Protein AF-A0A0C9VFN3-F1 (afdb_monomer_lite)

Structure (mmCIF, N/CA/C/O backbone):
data_AF-A0A0C9VFN3-F1
#
_entry.id   AF-A0A0C9VFN3-F1
#
loop_
_atom_site.group_PDB
_atom_site.id
_atom_site.type_symbol
_atom_site.label_atom_id
_atom_site.label_alt_id
_atom_site.label_comp_id
_atom_site.label_asym_id
_atom_site.label_entity_id
_atom_site.label_seq_id
_atom_site.pdbx_PDB_ins_code
_atom_site.Cartn_x
_atom_site.Cartn_y
_atom_site.Cartn_z
_atom_site.occupancy
_atom_site.B_iso_or_equiv
_atom_site.auth_seq_id
_atom_site.auth_comp_id
_atom_site.auth_asym_id
_atom_site.auth_atom_id
_atom_site.pdbx_PDB_model_num
ATOM 1 N N . ASP A 1 1 ? -13.839 19.126 2.114 1.00 61.94 1 ASP A N 1
ATOM 2 C CA . ASP A 1 1 ? -13.198 17.829 1.823 1.00 61.94 1 ASP A CA 1
ATOM 3 C C . ASP A 1 1 ? -11.677 17.816 2.012 1.00 61.94 1 ASP A C 1
ATOM 5 O O . ASP A 1 1 ? -11.126 16.812 2.432 1.00 61.94 1 ASP A O 1
ATOM 9 N N . LEU A 1 2 ? -10.975 18.937 1.799 1.00 84.06 2 LEU A N 1
ATOM 10 C CA . LEU A 1 2 ? -9.508 19.002 1.926 1.00 84.06 2 LEU A CA 1
ATOM 11 C C . LEU A 1 2 ? -8.959 18.934 3.362 1.00 84.06 2 LEU A C 1
ATOM 13 O O . LEU A 1 2 ? -7.778 18.666 3.547 1.00 84.06 2 LEU A O 1
ATOM 17 N N . SER A 1 3 ? -9.786 19.152 4.386 1.00 91.38 3 SER A N 1
ATOM 18 C CA . SER A 1 3 ? -9.334 19.224 5.786 1.00 91.38 3 SER A CA 1
ATOM 19 C C . SER A 1 3 ? -8.730 17.925 6.325 1.00 91.38 3 SER A C 1
ATOM 21 O O . SER A 1 3 ? -8.055 17.950 7.348 1.00 91.38 3 SER A O 1
ATOM 23 N N . LYS A 1 4 ? -8.973 16.795 5.653 1.00 87.88 4 LYS A N 1
ATOM 24 C CA . LYS A 1 4 ? -8.441 15.474 6.019 1.00 87.88 4 LYS A CA 1
ATOM 25 C C . LYS A 1 4 ? -7.428 14.940 5.003 1.00 87.88 4 LYS A C 1
ATOM 27 O O . LYS A 1 4 ? -7.053 13.772 5.075 1.00 87.88 4 LYS A O 1
ATOM 32 N N . LEU A 1 5 ? -7.007 15.761 4.040 1.00 89.62 5 LEU A N 1
ATOM 33 C CA . LEU A 1 5 ? -6.044 15.342 3.028 1.00 89.62 5 LEU A CA 1
ATOM 34 C C . LEU A 1 5 ? -4.712 14.960 3.691 1.00 89.62 5 LEU A C 1
ATOM 36 O O . LEU A 1 5 ? -4.216 15.677 4.555 1.00 89.62 5 LEU A O 1
ATOM 40 N N . GLY A 1 6 ? -4.158 13.809 3.306 1.00 90.19 6 GLY A N 1
ATOM 41 C CA . GLY A 1 6 ? -2.922 13.271 3.884 1.00 90.19 6 GLY A CA 1
ATOM 42 C C . GLY A 1 6 ? -3.070 12.676 5.290 1.00 90.19 6 GLY A C 1
ATOM 43 O O . GLY A 1 6 ? -2.092 12.163 5.827 1.00 90.19 6 GLY A O 1
ATOM 44 N N . MET A 1 7 ? -4.265 12.708 5.893 1.00 94.44 7 MET A N 1
ATOM 45 C CA . MET A 1 7 ? -4.496 12.094 7.200 1.00 94.44 7 MET A CA 1
ATOM 46 C C . MET A 1 7 ? -4.894 10.618 7.049 1.00 94.44 7 MET A C 1
ATOM 48 O O . MET A 1 7 ? -5.831 10.316 6.302 1.00 94.44 7 MET A O 1
ATOM 52 N N . PRO A 1 8 ? -4.253 9.691 7.784 1.00 95.56 8 PRO A N 1
ATOM 53 C CA . PRO A 1 8 ? -4.614 8.281 7.739 1.00 95.56 8 PRO A CA 1
ATOM 54 C C . PRO A 1 8 ? -6.019 8.052 8.309 1.00 95.56 8 PRO A C 1
ATOM 56 O O . PRO A 1 8 ? -6.487 8.783 9.188 1.00 95.56 8 PRO A O 1
ATOM 59 N N . ARG A 1 9 ? -6.706 6.999 7.851 1.00 94.88 9 ARG A N 1
ATOM 60 C CA . ARG A 1 9 ? -7.958 6.567 8.490 1.00 94.88 9 ARG A CA 1
ATOM 61 C C . ARG A 1 9 ? -7.636 5.823 9.784 1.00 94.88 9 ARG A C 1
ATOM 63 O O . ARG A 1 9 ? -6.722 4.999 9.833 1.00 94.88 9 AR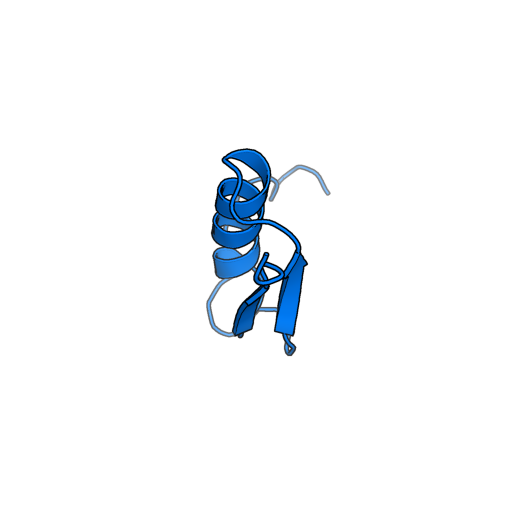G A O 1
ATOM 70 N N . ASN A 1 10 ? -8.449 6.042 10.817 1.00 94.81 10 ASN A N 1
ATOM 71 C CA . ASN A 1 10 ? -8.465 5.161 11.986 1.00 94.81 10 ASN A CA 1
ATOM 72 C C . ASN A 1 10 ? -8.679 3.712 11.531 1.00 94.81 10 ASN A C 1
ATOM 74 O O . ASN A 1 10 ? -9.430 3.476 10.585 1.00 94.81 10 ASN A O 1
ATOM 78 N N . LYS A 1 11 ? -8.069 2.735 12.216 1.00 91.62 11 LYS A N 1
ATOM 79 C CA . LYS A 1 11 ? -8.127 1.319 11.799 1.00 91.62 11 LYS A CA 1
ATOM 80 C C . LYS A 1 11 ? -9.559 0.813 11.576 1.00 91.62 11 LYS A C 1
ATOM 82 O O . LYS A 1 11 ? -9.812 0.172 10.568 1.00 91.62 11 LYS A O 1
ATOM 87 N N . SER A 1 12 ? -10.499 1.164 12.458 1.00 94.19 12 SER A N 1
ATOM 88 C CA . SER A 1 12 ? -11.922 0.787 12.352 1.00 94.19 12 SER A CA 1
ATOM 89 C C . SER A 1 12 ? -12.701 1.514 11.249 1.00 94.19 12 SER A C 1
ATOM 91 O O . SER A 1 12 ? -13.857 1.191 11.005 1.00 94.19 12 SER A O 1
ATOM 93 N N . GLN A 1 13 ? -12.094 2.520 10.620 1.00 95.19 13 GLN A N 1
ATOM 94 C CA . GLN A 1 13 ? -12.684 3.375 9.586 1.00 95.19 13 GLN A CA 1
ATOM 95 C C . GLN A 1 13 ? -12.007 3.187 8.224 1.00 95.19 13 GLN A C 1
ATOM 97 O O . GLN A 1 13 ? -12.257 3.972 7.302 1.00 95.19 13 GLN A O 1
ATOM 102 N N . ARG A 1 14 ? -11.109 2.199 8.106 1.00 96.81 14 ARG A N 1
ATOM 103 C CA . ARG A 1 14 ? -10.511 1.810 6.830 1.00 96.81 14 ARG A CA 1
ATOM 104 C C . ARG A 1 14 ? -11.584 1.247 5.906 1.00 96.81 14 ARG A C 1
ATOM 106 O O . ARG A 1 14 ? -12.576 0.668 6.341 1.00 96.81 14 ARG A O 1
ATOM 113 N N . ILE A 1 15 ? -11.384 1.471 4.617 1.00 97.62 15 ILE A N 1
ATOM 114 C CA . ILE A 1 15 ? -12.250 0.973 3.562 1.00 97.62 15 ILE A CA 1
ATOM 115 C C . ILE A 1 15 ? -12.099 -0.548 3.542 1.00 97.62 15 ILE A C 1
ATOM 117 O O . ILE A 1 15 ? -10.999 -1.062 3.321 1.00 97.62 15 ILE A O 1
ATOM 121 N N . ARG A 1 16 ? -13.210 -1.249 3.787 1.00 97.44 16 ARG A N 1
ATOM 122 C CA . ARG A 1 16 ? -13.289 -2.704 3.652 1.00 97.44 16 ARG A CA 1
ATOM 123 C C . ARG A 1 16 ? -13.038 -3.080 2.201 1.00 97.44 16 ARG A C 1
ATOM 125 O O . ARG A 1 16 ? -13.750 -2.611 1.315 1.00 97.44 16 ARG A O 1
ATOM 132 N N . GLY A 1 17 ? -12.025 -3.904 1.970 1.00 96.81 17 GLY A N 1
ATOM 133 C CA . GLY A 1 17 ? -11.613 -4.316 0.632 1.00 96.81 17 GLY A CA 1
ATOM 134 C C . GLY A 1 17 ? -10.100 -4.299 0.437 1.00 96.81 17 GLY A C 1
ATOM 135 O O . GLY A 1 17 ? -9.330 -4.068 1.374 1.00 96.81 17 GLY A O 1
ATOM 136 N N . THR A 1 18 ? -9.698 -4.553 -0.806 1.00 98.25 18 THR A N 1
ATOM 137 C CA . THR A 1 18 ? -8.297 -4.682 -1.210 1.00 98.25 18 THR A CA 1
ATOM 138 C C . THR A 1 18 ? -7.969 -3.652 -2.279 1.00 98.25 18 THR A C 1
ATOM 140 O O . THR A 1 18 ? -8.572 -3.666 -3.351 1.00 98.25 18 THR A O 1
ATOM 143 N N . ALA A 1 19 ? -7.001 -2.778 -2.007 1.00 98.12 19 ALA A N 1
ATOM 144 C CA . ALA A 1 19 ? -6.389 -1.966 -3.052 1.00 98.12 19 ALA A CA 1
ATOM 145 C C . ALA A 1 19 ? -5.347 -2.815 -3.792 1.00 98.12 19 ALA A C 1
ATOM 147 O O . ALA A 1 19 ? -4.437 -3.358 -3.164 1.00 98.12 19 ALA A O 1
ATOM 148 N N . VAL A 1 20 ? -5.482 -2.922 -5.113 1.00 97.69 20 VAL A N 1
ATOM 149 C CA . VAL A 1 20 ? -4.518 -3.609 -5.981 1.00 97.69 20 VAL A CA 1
ATOM 150 C C . VAL A 1 20 ? -3.703 -2.556 -6.720 1.00 97.69 20 VAL A C 1
ATOM 152 O O . VAL A 1 20 ? -4.270 -1.714 -7.415 1.00 97.69 20 VAL A O 1
ATOM 155 N N . ILE A 1 21 ? -2.384 -2.583 -6.544 1.00 97.44 21 ILE A N 1
ATOM 156 C CA . ILE A 1 21 ? -1.445 -1.673 -7.202 1.00 97.44 21 ILE A CA 1
ATOM 157 C C . ILE A 1 21 ? -0.626 -2.490 -8.195 1.00 97.44 21 ILE A C 1
ATOM 159 O O . ILE A 1 21 ? 0.086 -3.403 -7.790 1.00 97.44 21 ILE A O 1
ATOM 163 N N . CYS A 1 22 ? -0.708 -2.152 -9.479 1.00 94.62 22 CYS A N 1
ATOM 164 C CA . CYS A 1 22 ? 0.082 -2.798 -10.524 1.00 94.62 22 CYS A CA 1
ATOM 165 C C . CYS A 1 22 ? 1.361 -1.986 -10.771 1.00 94.62 22 CYS A C 1
ATOM 167 O O . CYS A 1 22 ? 1.281 -0.874 -11.296 1.00 94.62 22 CYS A O 1
ATOM 169 N N . GLY A 1 23 ? 2.521 -2.520 -10.383 1.00 90.88 23 GLY A N 1
ATOM 170 C CA . GLY A 1 23 ? 3.826 -1.875 -10.558 1.00 90.88 23 GLY A CA 1
ATOM 171 C C . GLY A 1 23 ? 4.581 -1.602 -9.249 1.00 90.88 23 GLY A C 1
ATOM 172 O O . GLY A 1 23 ? 4.071 -0.929 -8.351 1.00 90.88 23 GLY A O 1
ATOM 173 N N . ARG A 1 24 ? 5.843 -2.042 -9.169 1.00 90.19 24 ARG A N 1
ATOM 174 C CA . ARG A 1 24 ? 6.761 -1.866 -8.018 1.00 90.19 24 ARG A CA 1
ATOM 175 C C .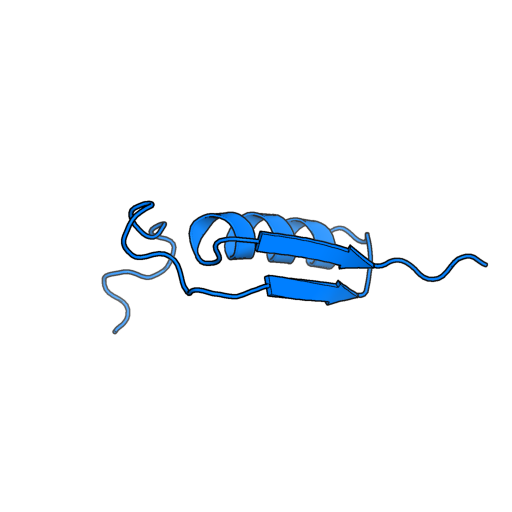 ARG A 1 24 ? 7.688 -0.650 -8.113 1.00 90.19 24 ARG A C 1
ATOM 177 O O . ARG A 1 24 ? 8.649 -0.533 -7.353 1.00 90.19 24 ARG A O 1
ATOM 184 N N . SER A 1 25 ? 7.446 0.239 -9.072 1.00 93.88 25 SER A N 1
ATOM 185 C CA . SER A 1 25 ? 8.203 1.486 -9.218 1.00 93.88 25 SER A CA 1
ATOM 186 C C . SER A 1 25 ? 7.979 2.421 -8.020 1.00 93.88 25 SER A C 1
ATOM 188 O O . SER A 1 25 ? 7.075 2.213 -7.210 1.00 93.88 25 SER A O 1
ATOM 190 N N . ILE A 1 26 ? 8.784 3.485 -7.900 1.00 96.38 26 ILE A N 1
ATOM 191 C CA . ILE A 1 26 ? 8.660 4.457 -6.797 1.00 96.38 26 ILE A CA 1
ATOM 192 C C . ILE A 1 26 ? 7.225 5.010 -6.668 1.00 96.38 26 ILE A C 1
ATOM 194 O O . ILE A 1 26 ? 6.694 4.979 -5.556 1.00 96.38 26 ILE A O 1
ATOM 198 N N . PRO A 1 27 ? 6.550 5.452 -7.752 1.00 96.06 27 PRO A N 1
ATOM 199 C CA . PRO A 1 27 ? 5.146 5.851 -7.673 1.00 96.06 27 PRO A CA 1
ATOM 200 C C . PRO A 1 27 ? 4.231 4.735 -7.159 1.00 96.06 27 PRO A C 1
ATOM 202 O O . PRO A 1 27 ? 3.401 4.996 -6.295 1.00 96.06 27 PRO A O 1
ATOM 205 N N . GLY A 1 28 ? 4.417 3.493 -7.619 1.00 95.81 28 GLY A N 1
ATOM 206 C CA . GLY A 1 28 ? 3.615 2.347 -7.180 1.00 95.81 28 GLY A CA 1
ATOM 207 C C . GLY A 1 28 ? 3.765 2.055 -5.686 1.00 95.81 28 GLY A C 1
ATOM 208 O O . GLY A 1 28 ? 2.771 1.894 -4.976 1.00 95.81 28 GLY A O 1
ATOM 209 N N . LEU A 1 29 ? 4.994 2.090 -5.165 1.00 96.19 29 LEU A N 1
ATOM 210 C CA . LEU A 1 29 ? 5.253 1.908 -3.734 1.00 96.19 29 LEU A CA 1
ATOM 211 C C . LEU A 1 29 ? 4.697 3.060 -2.887 1.00 96.19 29 LEU A C 1
ATOM 213 O O . LEU A 1 29 ? 4.139 2.817 -1.815 1.00 96.19 29 LEU A O 1
ATOM 217 N N . LEU A 1 30 ? 4.800 4.304 -3.364 1.00 97.25 30 LEU A N 1
ATOM 218 C CA . LEU A 1 30 ? 4.199 5.461 -2.695 1.00 97.25 30 LEU A CA 1
ATOM 219 C C . LEU A 1 30 ? 2.672 5.346 -2.654 1.00 97.25 30 LEU A C 1
ATOM 221 O O . LEU A 1 30 ? 2.071 5.544 -1.596 1.00 97.25 30 LEU A O 1
ATOM 225 N N . THR A 1 31 ? 2.047 4.959 -3.767 1.00 97.25 31 THR A N 1
ATOM 226 C CA . THR A 1 31 ? 0.610 4.678 -3.821 1.00 97.25 31 THR A CA 1
ATOM 227 C C . THR A 1 31 ? 0.236 3.573 -2.839 1.00 97.25 31 THR A C 1
ATOM 229 O O . THR A 1 31 ? -0.678 3.767 -2.041 1.00 97.25 31 THR A O 1
ATOM 232 N N . ALA A 1 32 ? 0.967 2.456 -2.817 1.00 97.56 32 ALA A N 1
ATOM 233 C CA . ALA A 1 32 ? 0.708 1.356 -1.890 1.00 97.56 32 ALA A CA 1
ATOM 234 C C . ALA A 1 32 ? 0.826 1.797 -0.422 1.00 97.56 32 ALA A C 1
ATOM 236 O O . ALA A 1 32 ? -0.025 1.450 0.403 1.00 97.56 32 ALA A O 1
ATOM 237 N N . ARG A 1 33 ? 1.831 2.621 -0.094 1.00 96.94 33 ARG A N 1
ATOM 238 C CA . ARG A 1 33 ? 1.996 3.188 1.248 1.00 96.94 33 ARG A CA 1
ATOM 239 C C . ARG A 1 33 ? 0.796 4.048 1.643 1.00 96.94 33 ARG A C 1
ATOM 241 O O . ARG A 1 33 ? 0.259 3.836 2.728 1.00 96.94 33 ARG A O 1
ATOM 248 N N . IL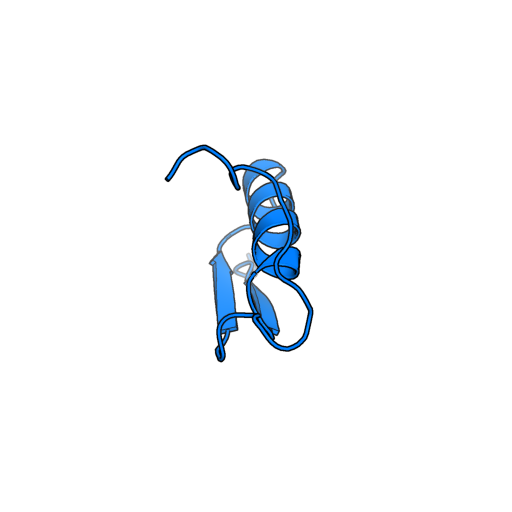E A 1 34 ? 0.348 4.958 0.778 1.00 97.00 34 ILE A N 1
ATOM 249 C CA . ILE A 1 34 ? -0.832 5.799 1.042 1.00 97.00 34 ILE A CA 1
ATOM 250 C C 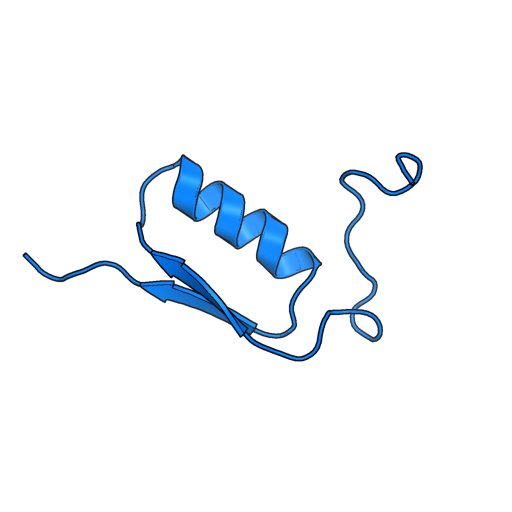. ILE A 1 34 ? -2.086 4.923 1.175 1.00 97.00 34 ILE A C 1
ATOM 252 O O . ILE A 1 34 ? -2.832 5.045 2.145 1.00 97.00 34 ILE A O 1
ATOM 256 N N . CYS A 1 35 ? -2.298 3.970 0.264 1.00 97.50 35 CYS A N 1
ATOM 257 C CA . CYS A 1 35 ? -3.415 3.029 0.335 1.00 97.50 35 CYS A CA 1
ATOM 258 C C . CYS A 1 35 ? -3.418 2.225 1.647 1.00 97.50 35 CYS A C 1
ATOM 260 O O . CYS A 1 35 ? -4.494 1.968 2.183 1.00 97.50 35 CYS A O 1
ATOM 262 N N . SER A 1 36 ? -2.253 1.896 2.219 1.00 97.00 36 SER A N 1
ATOM 263 C CA . SER A 1 36 ? -2.158 1.147 3.486 1.00 97.00 36 SER A CA 1
ATOM 264 C C . SER A 1 36 ? -2.713 1.901 4.701 1.00 97.00 36 SER A C 1
ATOM 266 O O . SER A 1 36 ? -3.058 1.289 5.716 1.00 97.00 36 SER A O 1
ATOM 268 N N . ASP A 1 37 ? -2.847 3.223 4.594 1.00 97.38 37 ASP A N 1
ATOM 269 C CA . ASP A 1 37 ? -3.469 4.062 5.615 1.00 97.38 37 ASP A CA 1
ATOM 270 C C . ASP A 1 37 ? -4.996 4.151 5.452 1.00 97.38 37 ASP A C 1
ATOM 272 O O . ASP A 1 37 ? -5.693 4.573 6.380 1.00 97.38 37 ASP A O 1
ATOM 276 N N . HIS A 1 38 ? -5.533 3.713 4.308 1.00 97.38 38 HIS A N 1
ATOM 277 C CA . HIS A 1 38 ? -6.941 3.878 3.951 1.00 97.38 38 HIS A CA 1
ATOM 278 C C . HIS A 1 38 ? -7.712 2.577 3.721 1.00 97.38 38 HIS A C 1
ATOM 280 O O . HIS A 1 38 ? -8.913 2.574 3.986 1.00 97.38 38 HIS A O 1
ATOM 286 N N . PHE A 1 39 ? -7.066 1.500 3.278 1.00 98.25 39 PHE A N 1
ATOM 287 C CA . PHE A 1 39 ? -7.681 0.201 2.989 1.00 98.25 39 PHE A CA 1
ATOM 288 C C . PHE A 1 39 ? -7.267 -0.849 4.023 1.00 98.25 39 PHE A C 1
ATOM 290 O O . PHE A 1 39 ? -6.210 -0.742 4.648 1.00 98.25 39 PHE A O 1
ATOM 297 N N . GLU A 1 40 ? -8.110 -1.860 4.231 1.00 97.81 40 GLU A N 1
ATOM 298 C CA . GLU A 1 40 ? -7.775 -2.989 5.110 1.00 97.81 40 GLU A CA 1
ATOM 299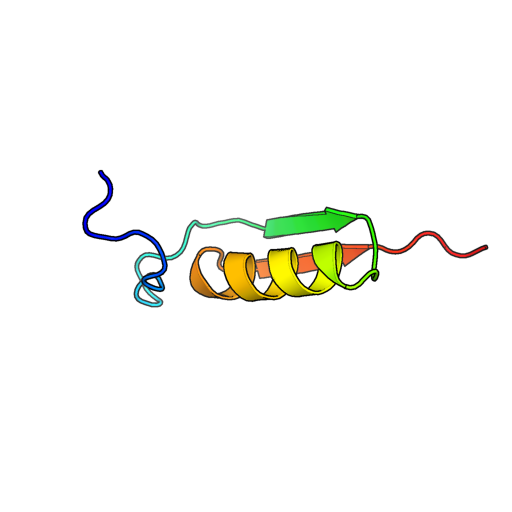 C C . GLU A 1 40 ? -6.645 -3.837 4.527 1.00 97.81 40 GLU A C 1
ATOM 301 O O . GLU A 1 40 ? -5.707 -4.177 5.248 1.00 97.81 40 GLU A O 1
ATOM 306 N N . ASN A 1 41 ? -6.711 -4.112 3.222 1.00 98.25 41 ASN A N 1
ATOM 307 C CA . ASN A 1 41 ? -5.717 -4.899 2.509 1.00 98.25 41 ASN A CA 1
ATOM 308 C C . ASN A 1 41 ? -5.131 -4.100 1.345 1.00 98.25 41 ASN A C 1
ATOM 310 O O . ASN A 1 41 ? -5.831 -3.356 0.652 1.00 98.25 41 ASN A O 1
ATOM 314 N N . VAL A 1 42 ? -3.837 -4.288 1.110 1.00 98.19 42 VAL A N 1
ATOM 315 C CA . VAL A 1 42 ? -3.117 -3.702 -0.020 1.00 98.19 42 VAL A CA 1
ATOM 316 C C . VAL A 1 42 ? -2.234 -4.781 -0.620 1.00 98.19 42 VAL A C 1
ATOM 318 O O . VAL A 1 42 ? -1.454 -5.404 0.098 1.00 98.19 42 VAL A O 1
ATOM 321 N N . VAL A 1 43 ? -2.369 -5.000 -1.925 1.00 97.88 43 VAL A N 1
ATOM 322 C CA . VAL A 1 43 ? -1.576 -5.971 -2.682 1.00 97.88 43 VAL A CA 1
ATOM 323 C C . VAL A 1 43 ? -0.877 -5.236 -3.814 1.00 97.88 43 VAL A C 1
ATOM 325 O O . VAL A 1 43 ? -1.513 -4.497 -4.565 1.00 97.88 43 VAL A O 1
ATOM 328 N N . ILE A 1 44 ? 0.432 -5.436 -3.926 1.00 96.81 44 ILE A N 1
ATOM 329 C CA . ILE A 1 44 ? 1.228 -4.953 -5.053 1.00 96.81 44 ILE A CA 1
ATOM 330 C C . ILE A 1 44 ? 1.437 -6.141 -5.986 1.00 96.81 44 ILE A C 1
ATOM 332 O O . ILE A 1 44 ? 1.889 -7.196 -5.543 1.00 96.81 44 ILE A O 1
ATOM 336 N N . VAL A 1 45 ? 1.087 -5.969 -7.255 1.00 95.62 45 VAL A N 1
ATOM 337 C CA . VAL A 1 45 ? 1.267 -6.961 -8.313 1.00 95.62 45 VAL A CA 1
ATOM 338 C C . VAL A 1 45 ? 2.316 -6.428 -9.276 1.00 95.62 45 VAL A C 1
ATOM 340 O O . VAL A 1 45 ? 2.176 -5.325 -9.804 1.00 95.62 45 VAL A O 1
ATOM 343 N N . GLU A 1 46 ? 3.353 -7.218 -9.506 1.00 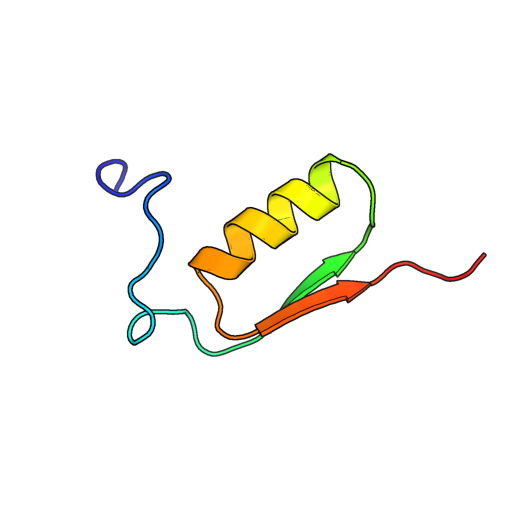89.12 46 GLU A N 1
ATOM 344 C CA . GLU A 1 46 ? 4.327 -7.002 -10.569 1.00 89.12 46 GLU A CA 1
ATOM 345 C C . GLU A 1 46 ? 4.212 -8.198 -11.521 1.00 89.12 46 GLU A C 1
ATOM 347 O O . GLU A 1 46 ? 4.203 -9.331 -11.030 1.00 89.12 46 GLU A O 1
ATOM 352 N N . PRO A 1 47 ? 4.067 -7.988 -12.840 1.00 81.94 47 PRO A N 1
ATOM 353 C CA . PRO A 1 47 ? 4.202 -9.086 -13.786 1.00 81.94 47 PRO A CA 1
ATOM 354 C C . PRO A 1 47 ? 5.625 -9.653 -13.703 1.00 81.94 47 PRO A C 1
ATOM 356 O O . PRO A 1 47 ? 6.590 -8.901 -13.575 1.00 81.94 47 PRO A O 1
ATOM 359 N N . GLU A 1 48 ? 5.750 -10.976 -13.747 1.00 78.06 48 GLU A N 1
ATOM 360 C CA . GLU A 1 48 ? 7.052 -11.601 -13.962 1.00 78.06 48 GLU A CA 1
ATOM 361 C C . GLU A 1 48 ? 7.385 -11.518 -15.454 1.00 78.06 48 GLU A C 1
ATOM 363 O O . GLU A 1 48 ? 6.601 -11.998 -16.272 1.00 78.06 48 GLU A O 1
ATOM 368 N N . ASP A 1 49 ? 8.530 -10.911 -15.769 1.00 62.50 49 ASP A N 1
ATOM 369 C CA . ASP A 1 49 ? 9.231 -10.973 -17.057 1.00 62.50 49 ASP A CA 1
ATOM 370 C C . ASP A 1 49 ? 10.729 -11.207 -16.791 1.00 62.50 49 ASP A C 1
ATOM 372 O O . ASP A 1 49 ? 11.291 -10.518 -15.898 1.00 62.50 49 ASP A O 1
#

pLDDT: mean 93.26, std 7.74, range [61.94, 98.25]

Secondary structure (DSSP, 8-state):
-GGGTTPPPPGGGSEEEEEEEE--SHHHHHHHHHHHHHEEEEEEE----

Foldseek 3Di:
DCPCPPPFDDLVQADEDEAEFEDPDPVSVVVQVNNVSHHPHYHYDYDDD

Organism: Sphaerobolus stellatus (strain SS14) (NCBI:txid990650)

Sequence (49 aa):
DLSKLGMPRNKSQRIRGTAVICGRSIPGLLTARICSDHFENVVIVEPED

Radius of gyration: 12.11 Å; chains: 1; bounding box: 22×31×29 Å